Protein AF-A0A0F3NHI8-F1 (afdb_monomer_lite)

Sequence (71 aa):
MIGMVAFVIDLPKTFLDPASVLPVQIYIWANNSSAEFTKISAIAILALLMILLVLNMIAAFIKRRLDNFSF

Radius of gyration: 17.96 Å; chains: 1; bounding box: 43×32×48 Å

Organism: NCBI:txid1359153

Foldseek 3Di:
DPDPPQPDPDDDPDPPDRDRDLVVVLVVLVPDPDPVSVVVSVVSVVVVVVVVVVVVVVVVVVVVVVVVVDD

Structure (mmCIF, N/CA/C/O backbone):
data_AF-A0A0F3NHI8-F1
#
_entry.id   AF-A0A0F3NHI8-F1
#
loop_
_atom_site.group_PDB
_atom_site.id
_atom_site.type_symbol
_atom_site.label_atom_id
_atom_site.label_alt_id
_atom_site.label_comp_id
_atom_site.label_asym_id
_atom_site.label_entity_id
_atom_site.label_seq_id
_atom_site.pdbx_PDB_ins_code
_atom_site.Cartn_x
_atom_site.Cartn_y
_atom_site.Cartn_z
_atom_site.occupancy
_atom_site.B_iso_or_equiv
_atom_site.auth_seq_id
_atom_site.auth_comp_id
_atom_site.auth_asym_id
_atom_site.auth_atom_id
_atom_site.pdbx_PDB_model_num
ATOM 1 N N . MET A 1 1 ? 21.679 6.047 9.553 1.00 45.88 1 MET A N 1
ATOM 2 C CA . MET A 1 1 ? 20.964 5.455 8.404 1.00 45.88 1 MET A CA 1
ATOM 3 C C . MET A 1 1 ? 20.552 4.039 8.777 1.00 45.88 1 MET A C 1
ATOM 5 O O . MET A 1 1 ? 21.348 3.124 8.649 1.00 45.88 1 MET A O 1
ATOM 9 N N . ILE A 1 2 ? 19.349 3.872 9.323 1.00 62.28 2 ILE A N 1
ATOM 10 C CA . ILE A 1 2 ? 18.728 2.563 9.565 1.00 62.28 2 ILE A CA 1
ATOM 11 C C . ILE A 1 2 ? 17.550 2.522 8.594 1.00 62.28 2 ILE A C 1
ATOM 13 O O . ILE A 1 2 ? 16.711 3.417 8.654 1.00 62.28 2 ILE A O 1
ATOM 17 N N . GLY A 1 3 ? 17.525 1.581 7.647 1.00 50.81 3 GLY A N 1
ATOM 18 C CA . GLY A 1 3 ? 16.439 1.549 6.654 1.00 50.81 3 GLY A CA 1
ATOM 19 C C . GLY A 1 3 ? 16.643 0.701 5.397 1.00 50.81 3 GLY A C 1
ATOM 20 O O . GLY A 1 3 ? 15.800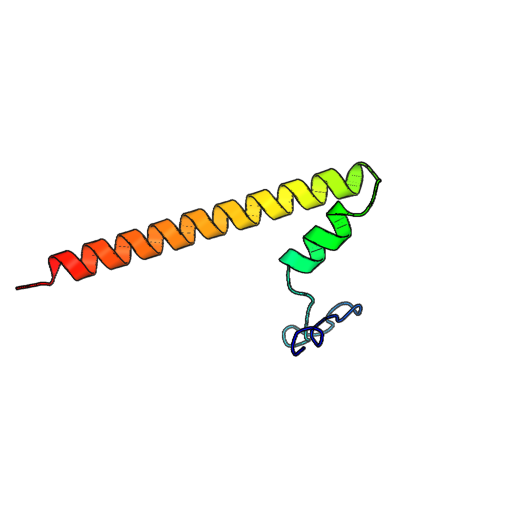 0.757 4.513 1.00 50.81 3 GLY A O 1
ATOM 21 N N . MET A 1 4 ? 17.721 -0.082 5.287 1.00 57.53 4 MET A N 1
ATOM 22 C CA . MET A 1 4 ? 17.983 -0.926 4.111 1.00 57.53 4 MET A CA 1
ATOM 23 C C . MET A 1 4 ? 18.228 -2.392 4.507 1.00 57.53 4 MET A C 1
ATOM 25 O O . MET A 1 4 ? 19.219 -2.984 4.108 1.00 57.53 4 MET A O 1
ATOM 29 N N . VAL A 1 5 ? 17.370 -2.985 5.346 1.00 53.16 5 VAL A N 1
ATOM 30 C CA . VAL A 1 5 ? 17.516 -4.403 5.769 1.00 53.16 5 VAL A CA 1
ATOM 31 C C . VAL A 1 5 ? 16.277 -5.245 5.425 1.00 53.16 5 VAL A C 1
ATOM 33 O O . VAL A 1 5 ? 15.976 -6.227 6.086 1.00 53.16 5 VAL A O 1
ATOM 36 N N . ALA A 1 6 ? 15.539 -4.870 4.378 1.00 52.00 6 ALA A N 1
ATOM 37 C CA . ALA A 1 6 ? 14.403 -5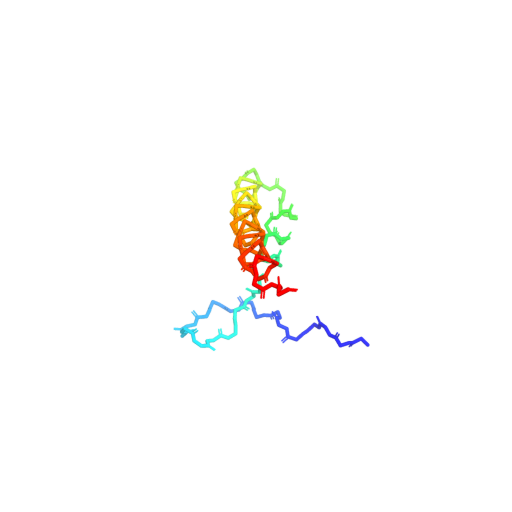.654 3.873 1.00 52.00 6 ALA A CA 1
ATOM 38 C C . ALA A 1 6 ? 14.421 -5.800 2.342 1.00 52.00 6 ALA A C 1
ATOM 40 O O . ALA A 1 6 ? 13.376 -5.907 1.704 1.00 52.00 6 ALA A O 1
ATOM 41 N N . PHE A 1 7 ? 15.607 -5.756 1.730 1.00 52.53 7 PHE A N 1
ATOM 42 C CA . PHE A 1 7 ? 15.757 -6.048 0.307 1.00 52.53 7 PHE A CA 1
ATOM 43 C C . PHE A 1 7 ? 16.094 -7.534 0.149 1.00 52.53 7 PHE A C 1
ATOM 45 O O . PHE A 1 7 ? 17.255 -7.915 0.041 1.00 52.53 7 PHE A O 1
ATOM 52 N N . VAL A 1 8 ? 15.067 -8.381 0.223 1.00 57.00 8 VAL A N 1
ATOM 53 C CA . VAL A 1 8 ? 15.179 -9.810 -0.091 1.00 57.00 8 VAL A CA 1
ATOM 54 C C . VAL A 1 8 ? 14.838 -9.968 -1.569 1.00 57.00 8 VAL A C 1
ATOM 56 O O . VAL A 1 8 ? 13.726 -9.656 -1.990 1.00 57.00 8 VAL A O 1
ATOM 59 N N . ILE A 1 9 ? 15.835 -10.360 -2.363 1.00 52.16 9 ILE A N 1
ATOM 60 C CA . ILE A 1 9 ? 15.718 -10.576 -3.818 1.00 52.16 9 ILE A CA 1
ATOM 61 C C . ILE A 1 9 ? 15.187 -11.994 -4.108 1.00 52.16 9 ILE A C 1
ATOM 63 O O . ILE A 1 9 ? 14.725 -12.281 -5.211 1.00 52.16 9 ILE A O 1
ATOM 67 N N . ASP A 1 10 ? 15.209 -12.872 -3.104 1.00 56.78 10 ASP A N 1
ATOM 68 C CA . ASP A 1 10 ? 14.738 -14.247 -3.214 1.00 56.78 10 ASP A CA 1
ATOM 69 C C . ASP A 1 10 ? 13.211 -14.329 -3.098 1.00 56.78 10 ASP A C 1
ATOM 71 O O . ASP A 1 10 ? 12.598 -13.701 -2.233 1.00 56.78 10 ASP A O 1
ATOM 75 N N . LEU A 1 11 ? 12.586 -15.136 -3.965 1.00 58.78 11 LEU A N 1
ATOM 76 C CA . LEU A 1 11 ? 11.160 -15.445 -3.849 1.00 58.78 11 LEU A CA 1
ATOM 77 C C . LEU A 1 11 ? 10.908 -16.116 -2.486 1.00 58.78 11 LEU A C 1
ATOM 79 O O . LEU A 1 11 ? 11.551 -17.136 -2.204 1.00 58.78 11 LEU A O 1
ATOM 83 N N . PRO A 1 12 ? 9.976 -15.596 -1.663 1.00 62.22 12 PRO A N 1
ATOM 84 C CA . PRO A 1 12 ? 9.643 -16.209 -0.385 1.00 62.22 12 PRO A CA 1
ATOM 85 C C . PRO A 1 12 ? 9.145 -17.636 -0.636 1.00 62.22 12 PRO A C 1
ATOM 87 O O . PRO A 1 12 ? 8.241 -17.860 -1.443 1.00 62.22 12 PRO A O 1
ATOM 90 N N . LYS A 1 13 ? 9.767 -18.614 0.025 1.00 68.00 13 LYS A N 1
ATOM 91 C CA . LYS A 1 13 ? 9.428 -20.040 -0.101 1.00 68.00 13 LYS A CA 1
ATOM 92 C C . LYS A 1 13 ? 8.341 -20.440 0.898 1.00 68.00 13 LYS A C 1
ATOM 94 O O . LYS A 1 13 ? 7.641 -21.425 0.681 1.00 68.00 13 LYS A O 1
ATOM 99 N N . THR A 1 14 ? 8.182 -19.653 1.958 1.00 68.75 14 THR A N 1
ATOM 100 C CA . THR A 1 14 ? 7.243 -19.862 3.061 1.00 68.75 14 THR A CA 1
ATOM 101 C C . THR A 1 14 ? 6.448 -18.581 3.330 1.00 68.75 14 THR A C 1
ATOM 103 O O . THR A 1 14 ? 6.948 -17.479 3.131 1.00 68.75 14 THR A O 1
ATOM 106 N N . PHE A 1 15 ? 5.219 -18.695 3.845 1.00 60.66 15 PHE A N 1
ATOM 107 C CA . PHE A 1 15 ? 4.358 -17.546 4.189 1.00 60.66 15 PHE A CA 1
ATOM 108 C C . PHE A 1 15 ? 4.951 -16.571 5.220 1.00 60.66 15 PHE A C 1
ATOM 110 O O . PHE A 1 15 ? 4.486 -15.440 5.327 1.00 60.66 15 PHE A O 1
ATOM 117 N N . LEU A 1 16 ? 5.937 -17.020 5.999 1.00 72.50 16 LEU A N 1
ATOM 118 C CA . LEU A 1 16 ? 6.628 -16.219 7.012 1.00 72.50 16 LEU A CA 1
ATOM 119 C C . LEU A 1 16 ? 7.985 -15.696 6.526 1.00 72.50 16 LEU A C 1
ATOM 121 O O . LEU A 1 16 ? 8.691 -15.048 7.299 1.00 72.50 16 LEU A O 1
ATOM 125 N N . ASP A 1 17 ? 8.365 -15.985 5.280 1.00 62.31 17 ASP A N 1
ATOM 126 C CA . ASP A 1 17 ? 9.634 -15.510 4.749 1.00 62.31 17 ASP A CA 1
ATOM 127 C C . ASP A 1 17 ? 9.568 -13.995 4.505 1.00 62.31 17 ASP A C 1
ATOM 129 O O . ASP A 1 17 ? 8.544 -13.472 4.049 1.00 62.31 17 ASP A O 1
ATOM 133 N N . PRO A 1 18 ? 10.659 -13.269 4.791 1.00 59.12 18 PRO A N 1
ATOM 134 C CA . PRO A 1 18 ? 10.730 -11.840 4.548 1.00 59.12 18 PRO A CA 1
ATOM 135 C C . PRO A 1 18 ? 10.609 -11.561 3.046 1.00 59.12 18 PRO A C 1
ATOM 137 O O . PRO A 1 18 ? 11.509 -11.861 2.268 1.00 59.12 18 PRO A O 1
ATOM 140 N N . ALA A 1 19 ? 9.484 -10.976 2.643 1.00 63.75 19 ALA A N 1
ATOM 141 C CA . ALA A 1 19 ? 9.246 -10.517 1.282 1.00 63.75 19 ALA A CA 1
ATOM 142 C C . ALA A 1 19 ? 9.571 -9.023 1.150 1.00 63.75 19 ALA A C 1
ATOM 144 O O . ALA A 1 19 ? 9.449 -8.255 2.111 1.00 63.75 19 ALA A O 1
ATOM 145 N N . SER A 1 20 ? 9.954 -8.594 -0.054 1.00 63.03 20 SER A N 1
ATOM 146 C CA . SER A 1 20 ? 10.054 -7.170 -0.365 1.00 63.03 20 SER A CA 1
ATOM 147 C C . SER A 1 20 ? 8.691 -6.497 -0.154 1.00 63.03 20 SER A C 1
ATOM 149 O O . SER A 1 20 ? 7.635 -7.033 -0.502 1.00 63.03 20 SER A O 1
ATOM 151 N N . VAL A 1 21 ? 8.688 -5.306 0.452 1.00 74.00 21 VAL A N 1
ATOM 152 C CA . VAL A 1 21 ? 7.442 -4.550 0.620 1.00 74.00 21 VAL A CA 1
ATOM 153 C C . VAL A 1 21 ? 6.908 -4.147 -0.756 1.00 74.00 21 VAL A C 1
ATOM 155 O O . VAL A 1 21 ? 7.647 -3.642 -1.603 1.00 74.00 21 VAL A O 1
ATOM 158 N N . LEU A 1 22 ? 5.607 -4.340 -0.974 1.00 76.00 22 LEU A N 1
ATOM 159 C CA . LEU A 1 22 ? 4.943 -4.116 -2.264 1.00 76.00 22 LEU A CA 1
ATOM 160 C C . LEU A 1 22 ? 5.268 -2.751 -2.926 1.00 76.00 22 LEU A C 1
ATOM 162 O O . LEU A 1 22 ? 5.488 -2.732 -4.136 1.00 76.00 22 LEU A O 1
ATOM 166 N N . PRO A 1 23 ? 5.414 -1.622 -2.197 1.00 76.38 23 PRO A N 1
ATOM 167 C CA . PRO A 1 23 ? 5.827 -0.347 -2.795 1.00 76.38 23 PRO A CA 1
ATOM 168 C C . PRO A 1 23 ? 7.228 -0.359 -3.424 1.00 76.38 23 PRO A C 1
ATOM 170 O O . PRO A 1 23 ? 7.441 0.251 -4.470 1.00 76.38 23 PRO A O 1
ATOM 173 N N . VAL A 1 24 ? 8.184 -1.069 -2.818 1.00 80.88 24 VAL A N 1
ATOM 174 C CA . VAL A 1 24 ? 9.544 -1.209 -3.364 1.00 80.88 24 VAL A CA 1
ATOM 175 C C . VAL A 1 24 ? 9.504 -2.026 -4.652 1.00 80.88 24 VAL A C 1
ATOM 177 O O . VAL A 1 24 ? 10.165 -1.675 -5.627 1.00 80.88 24 VAL A O 1
ATOM 180 N N . GLN A 1 25 ? 8.666 -3.062 -4.694 1.00 78.44 25 GLN A N 1
ATOM 181 C CA . GLN A 1 25 ? 8.480 -3.874 -5.891 1.00 78.44 25 GLN A CA 1
ATOM 182 C C . GLN A 1 25 ? 7.909 -3.055 -7.064 1.00 78.44 25 GLN A C 1
ATOM 184 O O . GLN A 1 25 ? 8.400 -3.165 -8.188 1.00 78.44 25 GLN A O 1
ATOM 189 N N . ILE A 1 26 ? 6.937 -2.175 -6.792 1.00 81.44 26 ILE A N 1
ATOM 190 C CA . ILE A 1 26 ? 6.392 -1.237 -7.786 1.00 81.44 26 ILE A CA 1
ATOM 191 C C . ILE A 1 26 ? 7.471 -0.277 -8.286 1.00 81.44 26 ILE A C 1
ATOM 193 O O . ILE A 1 26 ? 7.551 -0.036 -9.486 1.00 81.44 26 ILE A O 1
ATOM 197 N N . TYR A 1 27 ? 8.314 0.256 -7.397 1.00 80.19 27 TYR A N 1
ATOM 198 C CA . TYR A 1 27 ? 9.403 1.155 -7.789 1.00 80.19 27 TYR A CA 1
ATOM 199 C C . TYR A 1 27 ? 10.380 0.479 -8.762 1.00 80.19 27 TYR A C 1
ATOM 201 O O . TYR A 1 27 ? 10.744 1.064 -9.781 1.00 80.19 27 TYR A O 1
ATOM 209 N N . ILE A 1 28 ? 10.742 -0.780 -8.498 1.00 80.94 28 ILE A N 1
ATOM 210 C CA . ILE A 1 28 ? 11.607 -1.565 -9.388 1.00 80.94 28 ILE A CA 1
ATOM 211 C C . ILE A 1 28 ? 10.940 -1.763 -10.752 1.00 80.94 28 ILE A C 1
ATOM 213 O O . ILE A 1 28 ? 11.579 -1.561 -11.784 1.00 80.94 28 ILE A O 1
ATOM 217 N N . TRP A 1 29 ? 9.655 -2.124 -10.790 1.00 80.19 29 TRP A N 1
ATOM 218 C CA . TRP A 1 29 ? 8.922 -2.266 -12.050 1.00 80.19 29 TRP A CA 1
ATOM 219 C C . TRP A 1 29 ? 8.796 -0.936 -12.804 1.00 80.19 29 TRP A C 1
ATOM 221 O O . TRP A 1 29 ? 8.984 -0.902 -14.014 1.00 80.19 29 TRP A O 1
ATOM 231 N N . ALA A 1 30 ? 8.547 0.173 -12.109 1.00 77.38 30 ALA A N 1
ATOM 232 C CA . ALA A 1 30 ? 8.435 1.500 -12.710 1.00 77.38 30 ALA A CA 1
ATOM 233 C C . ALA A 1 30 ? 9.759 2.007 -13.307 1.00 77.38 30 ALA A C 1
ATOM 235 O O . ALA A 1 30 ? 9.738 2.775 -14.265 1.00 77.38 30 ALA A O 1
ATOM 236 N N . ASN A 1 31 ? 10.899 1.565 -12.771 1.00 78.06 31 ASN A N 1
ATOM 237 C CA . ASN A 1 31 ? 12.223 1.931 -13.271 1.00 78.06 31 ASN A CA 1
ATOM 238 C C . ASN A 1 31 ? 12.667 1.105 -14.499 1.00 78.06 31 ASN A C 1
ATOM 240 O O . ASN A 1 31 ? 13.702 1.398 -15.095 1.00 78.06 31 ASN A O 1
ATOM 244 N N . ASN A 1 32 ? 11.910 0.072 -14.889 1.00 75.31 32 ASN A N 1
ATOM 245 C CA . ASN A 1 32 ? 12.162 -0.691 -16.111 1.00 75.31 32 ASN A CA 1
ATOM 246 C C . ASN A 1 32 ? 11.467 -0.024 -17.314 1.00 75.31 32 ASN A C 1
ATOM 248 O O . ASN A 1 32 ? 10.288 0.314 -17.254 1.00 75.31 32 ASN A O 1
ATOM 252 N N . SER A 1 33 ? 12.189 0.152 -18.426 1.00 65.00 33 SER A N 1
ATOM 253 C CA . SER A 1 33 ? 11.7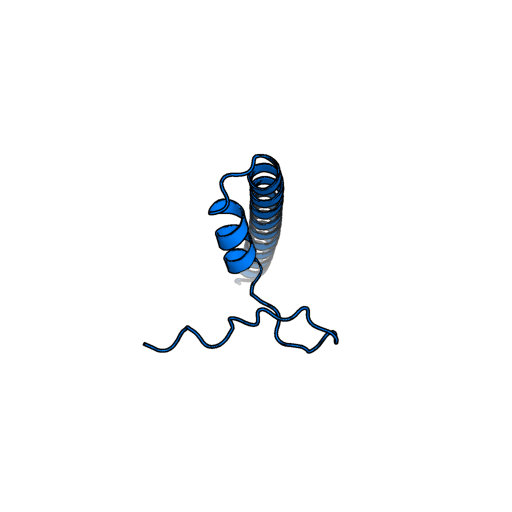32 0.907 -19.610 1.00 65.00 33 SER A CA 1
ATOM 254 C C . SER A 1 33 ? 10.820 0.128 -20.571 1.00 65.00 33 SER A C 1
ATOM 256 O O . SER A 1 33 ? 10.421 0.652 -21.612 1.00 65.00 33 SER A O 1
ATOM 258 N N . SER A 1 34 ? 10.489 -1.125 -20.262 1.00 75.06 34 SER A N 1
ATOM 259 C CA . SER A 1 34 ? 9.638 -1.971 -21.099 1.00 75.06 34 SER A CA 1
ATOM 260 C C . SER A 1 34 ? 8.149 -1.739 -20.816 1.00 75.06 34 SER A C 1
ATOM 262 O O . SER A 1 34 ? 7.705 -1.685 -19.669 1.00 75.06 34 SER A O 1
ATOM 264 N N . ALA A 1 35 ? 7.351 -1.653 -21.885 1.00 73.94 35 ALA A N 1
ATOM 265 C CA . ALA A 1 35 ? 5.924 -1.317 -21.819 1.00 73.94 35 ALA A CA 1
ATOM 266 C C . ALA A 1 35 ? 5.085 -2.269 -20.940 1.00 73.94 35 ALA A C 1
ATOM 268 O O . ALA A 1 35 ? 4.054 -1.873 -20.397 1.00 73.94 35 ALA A O 1
ATOM 269 N N . GLU A 1 36 ? 5.52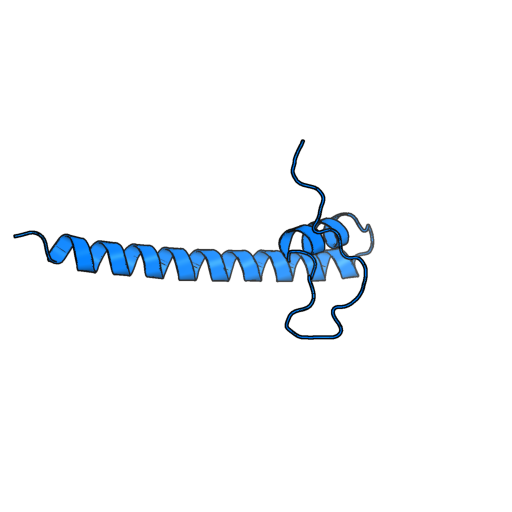3 -3.517 -20.773 1.00 77.12 36 GLU A N 1
ATOM 270 C CA . GLU A 1 36 ? 4.856 -4.506 -19.920 1.00 77.12 36 GLU A CA 1
ATOM 271 C C . GLU A 1 36 ? 4.976 -4.169 -18.426 1.00 77.12 36 GLU A C 1
ATOM 273 O O . GLU A 1 36 ? 4.014 -4.318 -17.673 1.00 77.12 36 GLU A O 1
ATOM 278 N N . PHE A 1 37 ? 6.110 -3.614 -17.993 1.00 71.38 37 PHE A N 1
ATOM 279 C CA . PHE A 1 37 ? 6.321 -3.252 -16.591 1.00 71.38 37 PHE A CA 1
ATOM 280 C C . PHE A 1 37 ? 5.581 -1.970 -16.206 1.00 71.38 37 PHE A C 1
ATOM 282 O O . PHE A 1 37 ? 5.095 -1.855 -15.082 1.00 71.38 37 PHE A O 1
ATOM 289 N N . THR A 1 38 ? 5.385 -1.045 -17.151 1.00 77.75 38 THR A N 1
ATOM 290 C CA . THR A 1 38 ? 4.535 0.136 -16.941 1.00 77.75 38 THR A CA 1
ATOM 291 C C . THR A 1 38 ? 3.097 -0.257 -16.592 1.00 77.75 38 THR A C 1
ATOM 293 O O . THR A 1 38 ? 2.514 0.304 -15.663 1.00 77.75 38 THR A O 1
ATOM 296 N N . LYS A 1 39 ? 2.530 -1.252 -17.292 1.00 82.00 39 LYS A N 1
ATOM 297 C CA . LYS A 1 39 ? 1.164 -1.740 -17.036 1.00 82.00 39 LYS A CA 1
ATOM 298 C C . LYS A 1 39 ? 1.044 -2.375 -15.649 1.00 82.00 39 LYS A C 1
ATOM 300 O O . LYS A 1 39 ? 0.111 -2.057 -14.914 1.00 82.00 39 LYS A O 1
ATOM 305 N N . ILE A 1 40 ? 2.000 -3.230 -15.275 1.00 83.81 40 ILE A N 1
ATOM 306 C CA . ILE A 1 40 ? 2.008 -3.917 -13.974 1.00 83.81 40 ILE A CA 1
ATOM 307 C C . ILE A 1 40 ? 2.138 -2.903 -12.827 1.00 83.81 40 ILE A C 1
ATOM 309 O O . ILE A 1 40 ? 1.360 -2.953 -11.874 1.00 83.81 40 ILE A O 1
ATOM 313 N N . SER A 1 41 ? 3.046 -1.928 -12.948 1.00 83.81 41 SER A N 1
ATOM 314 C CA . SER A 1 41 ? 3.200 -0.844 -11.969 1.00 83.81 41 SER A CA 1
ATOM 315 C C . SER A 1 41 ? 1.927 -0.018 -11.806 1.00 83.81 41 SER A C 1
ATOM 317 O O . SER A 1 41 ? 1.522 0.266 -10.681 1.00 83.81 41 SER A O 1
ATOM 319 N N . ALA A 1 42 ? 1.264 0.344 -12.909 1.00 85.38 42 ALA A N 1
ATOM 320 C CA . ALA A 1 42 ? 0.031 1.127 -12.864 1.00 85.38 42 ALA A CA 1
ATOM 321 C C . ALA A 1 42 ? -1.099 0.382 -12.134 1.00 85.38 42 ALA A C 1
ATOM 323 O O . ALA A 1 42 ? -1.751 0.955 -11.261 1.00 85.38 42 ALA A O 1
ATOM 324 N N . ILE A 1 43 ? -1.293 -0.908 -12.434 1.00 91.44 43 ILE A N 1
ATOM 325 C CA . ILE A 1 43 ? -2.293 -1.749 -11.758 1.00 91.44 43 ILE A CA 1
ATOM 326 C C . ILE A 1 43 ? -1.983 -1.857 -10.260 1.00 91.44 43 ILE A C 1
ATOM 328 O O . ILE A 1 43 ? -2.883 -1.733 -9.429 1.00 91.44 43 ILE A O 1
ATOM 332 N N . ALA A 1 44 ? -0.712 -2.030 -9.901 1.00 89.25 44 ALA A N 1
ATOM 333 C CA . ALA A 1 44 ? -0.294 -2.131 -8.510 1.00 89.25 44 ALA A CA 1
ATOM 334 C C . ALA A 1 44 ? -0.513 -0.818 -7.728 1.00 89.25 44 ALA A C 1
ATOM 336 O O . ALA A 1 44 ? -0.973 -0.853 -6.585 1.00 89.25 44 ALA A O 1
ATOM 337 N N . ILE A 1 45 ? -0.272 0.345 -8.347 1.00 91.00 45 ILE A N 1
ATOM 338 C CA . ILE A 1 45 ? -0.578 1.659 -7.752 1.00 91.00 45 ILE A CA 1
ATOM 339 C C . ILE A 1 45 ? -2.088 1.824 -7.547 1.00 91.00 45 ILE A C 1
ATOM 341 O O . ILE A 1 45 ? -2.518 2.240 -6.473 1.00 91.00 45 ILE A O 1
ATOM 345 N N . LEU A 1 46 ? -2.905 1.470 -8.544 1.00 94.00 46 LEU A N 1
ATOM 346 C CA . LEU A 1 46 ? -4.365 1.539 -8.429 1.00 94.00 46 LEU A CA 1
ATOM 347 C C . LEU A 1 46 ? -4.894 0.645 -7.299 1.00 94.00 46 LEU A C 1
ATOM 349 O O . LEU A 1 46 ? -5.781 1.061 -6.553 1.00 94.00 46 LEU A O 1
ATOM 353 N N . ALA A 1 47 ? -4.320 -0.546 -7.123 1.00 93.00 47 ALA A N 1
ATOM 354 C CA . ALA A 1 47 ? -4.659 -1.431 -6.013 1.00 93.00 47 ALA A CA 1
ATOM 355 C C . ALA A 1 47 ? -4.328 -0.795 -4.651 1.00 93.00 47 ALA A C 1
ATOM 357 O O . ALA A 1 47 ? -5.163 -0.806 -3.746 1.00 93.00 47 ALA A O 1
ATOM 358 N N . LEU A 1 48 ? -3.150 -0.173 -4.513 1.00 92.50 48 LEU A N 1
ATOM 359 C CA . LEU A 1 48 ? -2.780 0.550 -3.292 1.00 92.50 48 LEU A CA 1
ATOM 360 C C . LEU A 1 48 ? -3.725 1.721 -2.998 1.00 92.50 48 LEU A C 1
ATOM 362 O O . LEU A 1 48 ? -4.127 1.905 -1.850 1.00 92.50 48 LEU A O 1
ATOM 366 N N . LEU A 1 49 ? -4.120 2.486 -4.019 1.00 94.94 49 LEU A N 1
ATOM 367 C CA . LEU A 1 49 ? -5.086 3.576 -3.864 1.00 94.94 49 LEU A CA 1
ATOM 368 C C . LEU A 1 49 ? -6.458 3.066 -3.413 1.00 94.94 49 LEU A C 1
ATOM 370 O O . LEU A 1 49 ? -7.083 3.679 -2.550 1.00 94.94 49 LEU A O 1
ATOM 374 N N . MET A 1 50 ? -6.912 1.930 -3.946 1.00 96.56 50 MET A N 1
ATOM 375 C CA . MET A 1 50 ? -8.164 1.302 -3.521 1.00 96.56 50 MET A CA 1
ATOM 376 C C . MET A 1 50 ? -8.108 0.890 -2.046 1.00 96.56 50 MET A C 1
ATOM 378 O O . MET A 1 50 ? -9.029 1.194 -1.289 1.00 96.56 50 MET A O 1
ATOM 382 N N . ILE A 1 51 ? -7.012 0.257 -1.618 1.00 95.38 51 ILE A N 1
ATOM 383 C CA . ILE A 1 51 ? -6.797 -0.115 -0.213 1.00 95.38 51 ILE A CA 1
ATOM 384 C C . ILE A 1 51 ? -6.803 1.132 0.672 1.00 95.38 51 ILE A C 1
ATOM 386 O O . ILE A 1 51 ? -7.480 1.153 1.698 1.00 95.38 51 ILE A O 1
ATOM 390 N N . LEU A 1 52 ? -6.098 2.188 0.261 1.00 95.00 52 LEU A N 1
ATOM 391 C CA . LEU A 1 52 ? -6.052 3.448 0.995 1.00 95.00 52 LEU A CA 1
ATOM 392 C C . LEU A 1 52 ? -7.449 4.057 1.157 1.00 95.00 52 LEU A C 1
ATOM 394 O O . LEU A 1 52 ? -7.804 4.509 2.243 1.00 95.00 52 LEU A O 1
ATOM 398 N N . LEU A 1 53 ? -8.258 4.035 0.097 1.00 96.69 53 LEU A N 1
ATOM 399 C CA . LEU A 1 53 ? -9.630 4.534 0.114 1.00 96.69 53 LEU A CA 1
ATOM 400 C C . LEU A 1 53 ? -10.490 3.725 1.095 1.00 96.69 53 LEU A C 1
ATOM 402 O O . LEU A 1 53 ? -11.174 4.313 1.930 1.00 96.69 53 LEU A O 1
ATOM 406 N N . VAL A 1 54 ? -10.403 2.392 1.063 1.00 97.62 54 VAL A N 1
ATOM 407 C CA . VAL A 1 54 ? -11.107 1.502 2.003 1.00 97.62 54 VAL A CA 1
ATOM 408 C C . VAL A 1 54 ? -10.687 1.765 3.446 1.00 97.62 54 VAL A C 1
ATOM 410 O O . VAL A 1 54 ? -11.547 1.960 4.303 1.00 97.62 54 VAL A O 1
ATOM 413 N N . LEU A 1 55 ? -9.386 1.835 3.723 1.00 96.31 55 LEU A N 1
ATOM 414 C CA . LEU A 1 55 ? -8.875 2.119 5.064 1.00 96.31 55 LEU A CA 1
ATOM 415 C C . LEU A 1 55 ? -9.318 3.498 5.557 1.00 96.31 55 LEU A C 1
ATOM 417 O O . LEU A 1 55 ? -9.736 3.630 6.706 1.00 96.31 55 LEU A O 1
ATOM 421 N N . ASN A 1 56 ? -9.310 4.506 4.685 1.00 96.50 56 ASN A N 1
ATOM 422 C CA . ASN A 1 56 ? -9.802 5.839 5.019 1.00 96.50 56 ASN A CA 1
ATOM 423 C C . ASN A 1 56 ? -11.313 5.850 5.284 1.00 96.50 56 ASN A C 1
ATOM 425 O O . ASN A 1 56 ? -11.758 6.512 6.220 1.00 96.50 56 ASN A O 1
ATOM 429 N N . MET A 1 57 ? -12.110 5.096 4.520 1.00 96.12 57 MET A N 1
ATOM 430 C CA . MET A 1 57 ? -13.542 4.932 4.792 1.00 96.12 57 MET A CA 1
ATOM 431 C C . MET A 1 57 ? -13.785 4.250 6.139 1.00 96.12 57 MET A C 1
ATOM 433 O O . MET A 1 57 ? -14.634 4.705 6.904 1.00 96.12 57 MET A O 1
ATOM 437 N N . ILE A 1 58 ? -13.020 3.204 6.458 1.00 96.06 58 ILE A N 1
ATOM 438 C CA . ILE A 1 58 ? -13.084 2.519 7.754 1.00 96.06 58 ILE A CA 1
ATOM 439 C C . ILE A 1 58 ? -12.718 3.489 8.881 1.00 96.06 58 ILE A C 1
ATOM 441 O O . ILE A 1 58 ? -13.462 3.602 9.852 1.00 96.06 58 ILE A O 1
ATOM 445 N N . ALA A 1 59 ? -11.622 4.235 8.742 1.00 93.19 59 ALA A N 1
ATOM 446 C CA . ALA A 1 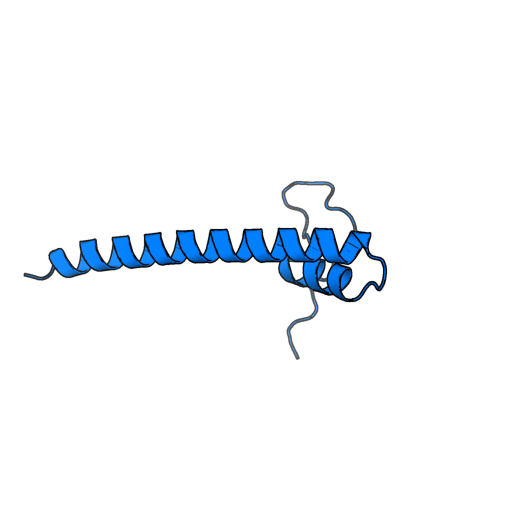59 ? -11.197 5.223 9.729 1.00 93.19 59 ALA A CA 1
ATOM 447 C C . ALA A 1 59 ? -12.269 6.304 9.949 1.00 93.19 59 ALA A C 1
ATOM 449 O O . ALA A 1 59 ? -12.596 6.637 11.089 1.00 93.19 59 ALA A O 1
ATOM 450 N N . ALA A 1 60 ? -12.878 6.804 8.869 1.00 93.00 60 ALA A N 1
ATOM 451 C CA . ALA A 1 60 ? -13.970 7.769 8.941 1.00 93.00 60 ALA A CA 1
ATOM 452 C C . ALA A 1 60 ? -15.231 7.184 9.604 1.00 93.00 60 ALA A C 1
ATOM 454 O O . ALA A 1 60 ? -15.887 7.872 10.388 1.00 93.00 60 ALA A O 1
ATOM 455 N N . PHE A 1 61 ? -15.566 5.922 9.325 1.00 92.94 61 PHE A N 1
ATOM 456 C CA . PHE A 1 61 ? -16.686 5.224 9.958 1.00 92.94 61 PHE A CA 1
ATOM 457 C C . PHE A 1 61 ? -16.463 5.036 11.463 1.00 92.94 61 PHE A C 1
ATOM 459 O O . PHE A 1 61 ? -17.345 5.362 12.258 1.00 92.94 61 PHE A O 1
ATOM 466 N N . ILE A 1 62 ? -15.271 4.573 11.857 1.00 93.75 62 ILE A N 1
ATOM 467 C CA . ILE A 1 62 ? -14.886 4.415 13.266 1.00 93.75 62 ILE A CA 1
ATOM 468 C C . ILE A 1 62 ? -14.981 5.761 13.984 1.00 93.75 62 ILE A C 1
ATOM 470 O O . ILE A 1 62 ? -15.610 5.833 15.038 1.00 93.75 62 ILE A O 1
ATOM 474 N N . LYS A 1 63 ? -14.431 6.829 13.392 1.00 90.56 63 LYS A N 1
ATOM 475 C CA . LYS A 1 63 ? -14.483 8.180 13.962 1.00 90.56 63 LYS A CA 1
ATOM 476 C C . LYS A 1 63 ? -15.919 8.639 14.214 1.00 90.56 63 LYS A C 1
ATOM 478 O O . LYS A 1 63 ? -16.247 9.010 15.331 1.00 90.56 63 LYS A O 1
ATOM 483 N N . ARG A 1 64 ? -16.799 8.534 13.212 1.00 85.69 64 ARG A N 1
ATOM 484 C CA . ARG A 1 64 ? -18.214 8.928 13.352 1.00 85.69 64 ARG A CA 1
ATOM 485 C C . ARG A 1 64 ? -18.938 8.147 14.448 1.00 85.69 64 ARG A C 1
ATOM 487 O O . ARG A 1 64 ? -19.752 8.716 15.164 1.00 85.69 64 ARG A O 1
ATOM 494 N N . ARG A 1 65 ? -18.651 6.849 14.585 1.00 82.31 65 ARG A N 1
ATOM 495 C CA . ARG A 1 65 ? -19.251 6.010 15.632 1.00 82.31 65 ARG A CA 1
ATOM 496 C C . ARG A 1 65 ? -18.764 6.396 17.030 1.00 82.31 65 ARG A C 1
ATOM 498 O O . ARG A 1 65 ? -19.552 6.331 17.966 1.00 82.31 65 ARG A O 1
ATOM 505 N N . LEU A 1 66 ? -17.489 6.763 17.159 1.00 80.56 66 LEU A N 1
ATOM 506 C CA . LEU A 1 66 ? -16.882 7.165 18.428 1.00 80.56 66 LEU A CA 1
ATOM 507 C C . LEU A 1 66 ? -17.340 8.569 18.855 1.00 80.56 66 LEU A C 1
ATOM 509 O O . LEU A 1 66 ? -17.670 8.764 20.019 1.00 80.56 66 LEU A O 1
ATOM 513 N N . ASP A 1 67 ? -17.440 9.508 17.908 1.00 71.81 67 ASP A N 1
ATOM 514 C CA . ASP A 1 67 ? -17.905 10.881 18.154 1.00 71.81 67 ASP A CA 1
ATOM 515 C C . ASP A 1 67 ? -19.376 10.905 18.623 1.00 71.81 67 ASP A C 1
ATOM 517 O O . ASP A 1 67 ? -19.724 11.637 19.546 1.00 71.81 67 ASP A O 1
ATOM 521 N N . ASN A 1 68 ? -20.234 10.035 18.072 1.00 60.91 68 ASN A N 1
ATOM 522 C CA . ASN A 1 68 ? -21.621 9.854 18.529 1.00 60.91 68 ASN A CA 1
ATOM 523 C C . ASN A 1 68 ? -21.750 9.250 19.945 1.00 60.91 68 ASN A C 1
ATOM 525 O O . ASN A 1 68 ? -22.868 9.120 20.440 1.00 60.91 68 ASN A O 1
ATOM 529 N N . PHE A 1 69 ? -20.644 8.835 20.571 1.00 59.97 69 PHE A N 1
ATOM 530 C CA . PHE A 1 69 ? -20.609 8.242 21.912 1.00 59.97 69 PHE A CA 1
ATOM 531 C C . PHE A 1 69 ? -20.121 9.228 22.993 1.00 59.97 69 PHE A C 1
ATOM 533 O O . PHE A 1 69 ? -19.967 8.838 24.150 1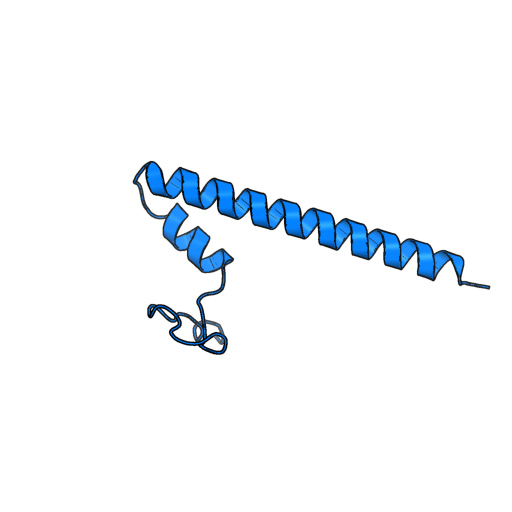.00 59.97 69 PHE A O 1
ATOM 540 N N . SER A 1 70 ? -19.874 10.496 22.640 1.00 58.78 70 SER A N 1
ATOM 541 C CA . SER A 1 70 ? -19.602 11.564 23.610 1.00 58.78 70 SER A CA 1
ATOM 542 C C . SER A 1 70 ? -20.914 12.035 24.250 1.00 58.78 70 SER A C 1
ATOM 544 O O . SER A 1 70 ? -21.781 12.545 23.543 1.00 58.78 70 SER A O 1
ATOM 546 N N . PHE A 1 71 ? -21.037 11.836 25.568 1.00 53.53 71 PHE A N 1
ATOM 547 C CA . PHE A 1 71 ? -22.123 12.322 26.434 1.00 53.53 71 PHE A CA 1
ATOM 548 C C . PHE A 1 71 ? -22.235 13.850 26.463 1.00 53.53 71 PHE A C 1
ATOM 550 O O . PHE A 1 71 ? -21.180 14.516 26.341 1.00 53.53 71 PHE A O 1
#

pLDDT: mean 76.38, std 14.83, range [45.88, 97.62]

Secondary structure (DSSP, 8-state):
---------SPPSSTTS-PPPHHHHHHHHHTS-SHHHHHHHHHHHHHHHHHHHHHHHHHHHHHHHHHTT--